Protein AF-A0A939AAA2-F1 (afdb_monomer)

Foldseek 3Di:
DWDADPVGDIDDDDDPDDACDPVHNDPPVVVLVVQCVPQCVQANPVLSVVLVVCVVVVVVDPDCVVSVVSSDRPPD

pLDDT: mean 90.99, std 8.82, range [53.34, 97.62]

Sequence (76 aa):
VSVHTKNGKVFQAEVERSSGGPDAPIPREKVIEKFRLLADPVLGLKQSTAVVERVMHLEEEPDIRELTRLIVPTHI

Secondary structure (DSSP, 8-state):
-EEE-TTS-EEE---SS-TTSTTSPPPHHHHHHHHHHHHHHHHHHHHHHHHHHHHTTGGG-S-HHHHHHHTS-S--

Structure 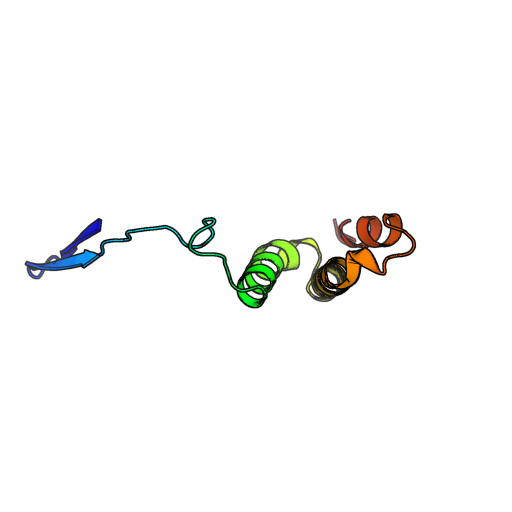(mmCIF, N/CA/C/O backbone):
data_AF-A0A939AAA2-F1
#
_entry.id   AF-A0A939AAA2-F1
#
loop_
_atom_site.group_PDB
_atom_site.id
_atom_site.type_symbol
_atom_site.label_atom_id
_atom_site.label_alt_id
_atom_site.label_comp_id
_atom_site.label_asym_id
_atom_site.label_entity_id
_atom_site.label_seq_id
_atom_site.pdbx_PDB_ins_code
_atom_site.Cartn_x
_atom_site.Cartn_y
_atom_site.Cartn_z
_atom_site.occupancy
_atom_site.B_iso_or_equiv
_atom_site.auth_seq_id
_atom_site.auth_comp_id
_atom_site.auth_asym_id
_atom_site.auth_atom_id
_atom_site.pdbx_PDB_model_num
ATOM 1 N N . VAL A 1 1 ? -19.227 0.130 19.684 1.00 88.50 1 VAL A N 1
ATOM 2 C CA . VAL A 1 1 ? -18.494 -0.699 20.675 1.00 88.50 1 VAL A CA 1
ATOM 3 C C . VAL A 1 1 ? -18.488 0.015 22.023 1.00 88.50 1 VAL A C 1
ATOM 5 O O . VAL A 1 1 ? -18.275 1.220 22.044 1.00 88.50 1 VAL A O 1
ATOM 8 N N . SER A 1 2 ? -18.720 -0.709 23.126 1.00 91.88 2 SER A N 1
ATOM 9 C CA . SER A 1 2 ? -18.622 -0.191 24.503 1.00 91.88 2 SER A CA 1
ATOM 10 C C . SER A 1 2 ? -17.617 -1.023 25.302 1.00 91.88 2 SER A C 1
ATOM 12 O O . SER A 1 2 ? -17.653 -2.251 25.231 1.00 91.88 2 SER A O 1
ATOM 14 N N . VAL A 1 3 ? -16.725 -0.369 26.048 1.00 94.94 3 VAL A N 1
ATOM 15 C CA . VAL A 1 3 ? -15.693 -1.004 26.882 1.00 94.94 3 VAL A CA 1
ATOM 16 C C . VAL A 1 3 ? -15.824 -0.512 28.318 1.00 94.94 3 VAL A C 1
ATOM 18 O O . VAL A 1 3 ? -15.802 0.691 28.569 1.00 94.94 3 VAL A O 1
ATOM 21 N N . HIS A 1 4 ? -15.919 -1.452 29.261 1.00 96.00 4 HIS A N 1
ATOM 22 C CA . HIS A 1 4 ? -16.009 -1.186 30.696 1.00 96.00 4 HIS A CA 1
ATOM 23 C C . HIS A 1 4 ? -14.697 -1.589 31.374 1.00 96.00 4 HIS A C 1
ATOM 25 O O . HIS A 1 4 ? -14.244 -2.727 31.245 1.00 96.00 4 HIS A O 1
ATOM 31 N N . THR A 1 5 ? -14.067 -0.666 32.094 1.00 95.56 5 THR A N 1
ATOM 32 C CA . THR A 1 5 ? -12.810 -0.919 32.806 1.00 95.56 5 THR A CA 1
ATOM 33 C C . THR A 1 5 ? -13.067 -1.329 34.255 1.00 95.56 5 THR A C 1
ATOM 35 O O . THR A 1 5 ? -14.098 -1.014 34.847 1.00 95.56 5 THR A O 1
ATOM 38 N N . LYS A 1 6 ? -12.089 -1.995 34.884 1.00 94.38 6 LYS A N 1
ATOM 39 C CA . LYS A 1 6 ? -12.188 -2.447 36.287 1.00 94.38 6 LYS A CA 1
ATOM 40 C C . LYS A 1 6 ? -12.382 -1.309 37.299 1.00 94.38 6 LYS A C 1
ATOM 42 O O . LYS A 1 6 ? -12.908 -1.548 38.375 1.00 94.38 6 LYS A O 1
ATOM 47 N N . ASN A 1 7 ? -11.972 -0.083 36.958 1.00 93.56 7 ASN A N 1
ATOM 48 C CA . ASN A 1 7 ? -12.217 1.115 37.771 1.00 93.56 7 ASN A CA 1
ATOM 49 C C . ASN A 1 7 ? -13.564 1.800 37.459 1.00 93.56 7 ASN A C 1
ATOM 51 O O . ASN A 1 7 ? -13.760 2.948 37.842 1.00 93.56 7 ASN A O 1
ATOM 55 N N . GLY A 1 8 ? -14.467 1.122 36.744 1.00 94.56 8 GLY A N 1
ATOM 56 C CA . GLY A 1 8 ? -15.830 1.580 36.478 1.00 94.56 8 GLY A CA 1
ATOM 57 C C . GLY A 1 8 ? -15.974 2.594 35.341 1.00 94.56 8 GLY A C 1
ATOM 58 O O . GLY A 1 8 ? -17.088 3.041 35.084 1.00 94.56 8 GLY A O 1
ATOM 59 N N . LYS A 1 9 ? -14.892 2.961 34.637 1.00 95.12 9 LYS A N 1
ATOM 60 C CA . LYS A 1 9 ? -14.997 3.857 33.475 1.00 95.12 9 LYS A CA 1
ATOM 61 C C . LYS A 1 9 ? -15.598 3.117 32.284 1.00 95.12 9 LYS A C 1
ATOM 63 O O . LYS A 1 9 ? -15.292 1.951 32.037 1.00 95.12 9 LYS A O 1
ATOM 68 N N . VAL A 1 10 ? -16.427 3.830 31.531 1.00 94.88 10 VAL A N 1
ATOM 69 C CA . VAL A 1 10 ? -17.058 3.330 30.310 1.00 94.88 10 VAL A CA 1
ATOM 70 C C . VAL A 1 10 ? -16.588 4.180 29.141 1.00 94.88 10 VAL A C 1
ATOM 72 O O . VAL A 1 10 ? -16.680 5.404 29.191 1.00 94.88 10 VAL A O 1
ATOM 75 N N . PHE A 1 11 ? -16.086 3.525 28.098 1.00 94.06 11 PHE A N 1
ATOM 76 C CA . PHE A 1 11 ? -15.710 4.152 26.836 1.00 94.06 11 PHE A CA 1
ATOM 77 C C . PHE A 1 11 ? -16.632 3.635 25.742 1.00 94.06 11 PHE A C 1
ATOM 79 O O . PHE A 1 11 ? -16.763 2.424 25.566 1.00 94.06 11 PHE A O 1
ATOM 86 N N . GLN A 1 12 ? -17.258 4.546 25.006 1.00 92.62 12 GLN A N 1
ATOM 87 C CA . GLN A 1 12 ? -18.115 4.210 23.876 1.00 92.62 12 GLN A CA 1
ATOM 88 C C . GLN A 1 12 ? -17.534 4.804 22.599 1.00 92.62 12 GLN A C 1
ATOM 90 O O . GLN A 1 12 ? -17.075 5.943 22.585 1.00 92.62 12 GLN A O 1
ATOM 95 N N . ALA A 1 13 ? -17.547 4.004 21.539 1.00 89.94 13 ALA A N 1
ATOM 96 C CA . ALA A 1 13 ? -17.201 4.423 20.193 1.00 89.94 13 ALA A CA 1
ATOM 97 C C . ALA A 1 13 ? -18.265 3.901 19.232 1.00 89.94 13 ALA A C 1
ATOM 99 O O . ALA A 1 13 ? -18.546 2.698 19.200 1.00 89.94 13 ALA A O 1
ATOM 100 N N . GLU A 1 14 ? -18.837 4.794 18.441 1.00 84.56 14 GLU A N 1
ATOM 101 C CA . GLU A 1 14 ? -19.725 4.461 17.338 1.00 84.56 14 GLU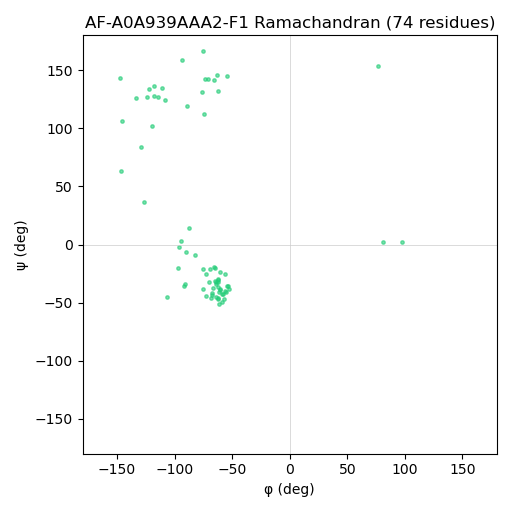 A CA 1
ATOM 102 C C . GLU A 1 14 ? -19.012 4.795 16.029 1.00 84.56 14 GLU A C 1
ATOM 104 O O . GLU A 1 14 ? -18.353 5.826 15.915 1.00 84.56 14 GLU A O 1
ATOM 109 N N . VAL A 1 15 ? -19.075 3.873 15.069 1.00 78.38 15 VAL A N 1
ATOM 110 C CA . VAL A 1 15 ? -18.489 4.048 13.740 1.00 78.38 15 VAL A CA 1
ATOM 111 C C . VAL A 1 15 ? -19.640 3.939 12.760 1.00 78.38 15 VAL A C 1
ATOM 113 O O . VAL A 1 15 ? -20.105 2.838 12.481 1.00 78.38 15 VAL A O 1
ATOM 116 N N . GLU A 1 16 ? -20.110 5.083 12.268 1.00 71.75 16 GLU A N 1
ATOM 117 C CA . GLU A 1 16 ? -21.242 5.135 11.337 1.00 71.75 16 GLU A CA 1
ATOM 118 C C . GLU A 1 16 ? -20.920 4.442 10.006 1.00 71.75 16 GLU A C 1
ATOM 120 O O . GLU A 1 16 ? -21.792 3.818 9.404 1.00 71.75 16 GLU A O 1
ATOM 125 N N . ARG A 1 17 ? -19.662 4.521 9.543 1.00 69.94 17 ARG A N 1
ATOM 126 C CA . ARG A 1 17 ? -19.178 3.847 8.329 1.00 69.94 17 ARG A CA 1
ATOM 127 C C . ARG A 1 17 ? -17.715 3.446 8.455 1.00 69.94 17 ARG A C 1
ATOM 129 O O . ARG A 1 17 ? -16.899 4.180 9.008 1.00 69.94 17 ARG A O 1
ATOM 136 N N . SER A 1 18 ? -17.369 2.295 7.890 1.00 73.62 18 SER A N 1
ATOM 137 C CA . SER A 1 18 ? -15.973 1.893 7.719 1.00 73.62 18 SER A CA 1
ATOM 138 C C . SER A 1 18 ? -15.297 2.740 6.636 1.00 73.62 18 SER A C 1
ATOM 140 O O . SER A 1 18 ? -15.905 3.049 5.610 1.00 73.62 18 SER A O 1
ATOM 142 N N . SER A 1 19 ? -14.027 3.095 6.838 1.00 74.38 19 SER A N 1
ATOM 143 C CA . SER A 1 19 ? -13.217 3.728 5.795 1.00 74.38 19 SER A CA 1
ATOM 144 C C . SER A 1 19 ? -12.982 2.762 4.626 1.00 74.38 19 SER A C 1
ATOM 146 O O . SER A 1 19 ? -12.792 1.562 4.821 1.00 74.38 19 SER A O 1
ATOM 148 N N . GLY A 1 20 ? -13.002 3.286 3.399 1.00 74.06 20 GLY A N 1
ATOM 149 C CA . GLY A 1 20 ? -12.867 2.512 2.159 1.00 74.06 20 GLY A CA 1
ATOM 150 C C . GLY A 1 20 ? -14.174 2.157 1.454 1.00 74.06 20 GLY A C 1
ATOM 151 O O . GLY A 1 20 ? -14.121 1.505 0.415 1.00 74.06 20 GLY A O 1
ATOM 152 N N . GLY A 1 21 ? -15.328 2.590 1.971 1.00 78.75 21 GLY A N 1
ATOM 153 C CA . GLY A 1 21 ? -16.592 2.544 1.230 1.00 78.75 21 GLY A CA 1
ATOM 154 C C . GLY A 1 21 ? -16.686 3.639 0.150 1.00 78.75 21 GLY A C 1
ATOM 155 O O . GLY A 1 21 ? -15.903 4.590 0.190 1.00 78.75 21 GLY A O 1
ATOM 156 N N . PRO A 1 22 ? -17.658 3.561 -0.782 1.00 77.06 22 PRO A N 1
ATOM 157 C CA . PRO A 1 22 ? -17.862 4.576 -1.826 1.00 77.06 22 PRO A CA 1
ATOM 158 C C . PRO A 1 22 ? -18.034 6.000 -1.274 1.00 77.06 22 PRO A C 1
ATOM 160 O O . PRO A 1 22 ? -17.522 6.952 -1.853 1.00 77.06 22 PRO A O 1
ATOM 163 N N . ASP A 1 23 ? -18.685 6.122 -0.113 1.00 82.69 23 ASP A N 1
ATOM 164 C CA . ASP A 1 23 ? -18.937 7.398 0.573 1.00 82.69 23 ASP A CA 1
ATOM 165 C C . ASP A 1 23 ? -17.738 7.893 1.410 1.00 82.69 23 ASP A C 1
ATOM 167 O O . ASP A 1 23 ? -17.770 8.995 1.953 1.00 82.69 23 ASP A O 1
ATOM 171 N N . ALA A 1 24 ? -16.698 7.068 1.574 1.00 82.06 24 ALA A N 1
ATOM 172 C CA . ALA A 1 24 ? -15.534 7.342 2.418 1.00 82.06 24 ALA A CA 1
ATOM 173 C C . ALA A 1 24 ? -14.255 6.717 1.820 1.00 82.06 24 ALA A C 1
ATOM 175 O O . ALA A 1 24 ? -13.670 5.811 2.429 1.00 82.06 24 ALA A O 1
ATOM 176 N N . PRO A 1 25 ? -13.821 7.150 0.620 1.00 84.62 25 PRO A N 1
ATOM 177 C CA . PRO A 1 25 ? -12.669 6.569 -0.057 1.00 84.62 25 PRO A CA 1
ATOM 178 C C . PRO A 1 25 ? -11.382 6.776 0.747 1.00 84.62 25 PRO A C 1
ATOM 180 O O . PRO A 1 25 ? -11.184 7.791 1.416 1.00 84.62 25 PRO A O 1
ATOM 183 N N . ILE A 1 26 ? -10.481 5.798 0.668 1.00 88.56 26 ILE A N 1
ATOM 184 C CA . ILE A 1 26 ? -9.167 5.893 1.307 1.00 88.56 26 ILE A CA 1
ATOM 185 C C . ILE A 1 26 ? -8.284 6.818 0.454 1.00 88.56 26 ILE A C 1
ATOM 187 O O . ILE A 1 26 ? -8.196 6.599 -0.758 1.00 88.56 26 ILE A O 1
ATOM 191 N N . PRO A 1 27 ? -7.600 7.814 1.054 1.00 91.25 27 PRO A N 1
ATOM 192 C CA . PRO A 1 27 ? -6.617 8.624 0.344 1.00 91.25 27 PRO A CA 1
ATOM 193 C C . PRO A 1 27 ? -5.555 7.752 -0.318 1.00 91.25 27 PRO A C 1
ATOM 195 O O . PRO A 1 27 ? -5.144 6.727 0.230 1.00 91.25 27 PRO A O 1
ATOM 198 N N . ARG A 1 28 ? -5.076 8.165 -1.487 1.00 91.50 28 ARG A N 1
ATOM 199 C CA . ARG A 1 28 ? -4.149 7.368 -2.292 1.00 91.50 28 ARG A CA 1
ATOM 200 C C . ARG A 1 28 ? -2.893 6.974 -1.514 1.00 91.50 28 ARG A C 1
ATOM 202 O O . ARG A 1 28 ? -2.464 5.826 -1.572 1.00 91.50 28 ARG A O 1
ATOM 209 N N . GLU A 1 29 ? -2.355 7.891 -0.725 1.00 94.75 29 GLU A N 1
ATOM 210 C CA . GLU A 1 29 ? -1.165 7.695 0.102 1.00 94.75 29 GLU A CA 1
ATOM 211 C C . GLU A 1 29 ? -1.397 6.575 1.122 1.00 94.75 29 GLU A C 1
ATOM 213 O O . GLU A 1 29 ? -0.539 5.719 1.310 1.00 94.75 29 GLU A O 1
ATOM 218 N N . LYS A 1 30 ? -2.599 6.507 1.707 1.00 94.12 30 LYS A N 1
ATOM 219 C CA . LYS A 1 30 ? -2.991 5.446 2.645 1.00 94.12 30 LYS A CA 1
ATOM 220 C C . LYS A 1 30 ? -3.167 4.094 1.954 1.00 94.12 30 LYS A C 1
ATOM 222 O O . LYS A 1 30 ? -2.870 3.062 2.556 1.00 94.12 30 LYS A O 1
ATOM 227 N N . VAL A 1 31 ? -3.604 4.077 0.693 1.00 94.81 31 VAL A N 1
ATOM 228 C CA . VAL A 1 31 ? -3.631 2.849 -0.121 1.00 94.81 31 VAL A CA 1
ATOM 229 C C . VAL A 1 31 ? -2.208 2.371 -0.428 1.00 94.81 31 VAL A C 1
ATOM 231 O O . VAL A 1 31 ? -1.928 1.184 -0.274 1.00 94.81 31 VAL A O 1
ATOM 234 N N . ILE A 1 32 ? -1.297 3.281 -0.788 1.00 96.94 32 ILE A N 1
ATOM 235 C CA . ILE A 1 32 ? 0.120 2.973 -1.044 1.00 96.94 32 ILE A CA 1
ATOM 236 C C . ILE A 1 32 ? 0.810 2.467 0.228 1.00 96.94 32 ILE A C 1
ATOM 238 O O . ILE A 1 32 ? 1.513 1.459 0.183 1.00 96.94 32 ILE A O 1
ATOM 242 N N . GLU A 1 33 ? 0.583 3.116 1.372 1.00 96.75 33 GLU A N 1
ATOM 243 C CA . GLU A 1 33 ? 1.079 2.658 2.676 1.00 96.75 33 GLU A CA 1
ATOM 244 C C . GLU A 1 33 ? 0.591 1.237 2.989 1.00 96.75 33 GLU A C 1
ATOM 246 O O . GLU A 1 33 ? 1.391 0.374 3.353 1.00 96.75 33 GLU A O 1
ATOM 251 N N . LYS A 1 34 ? -0.709 0.963 2.793 1.00 96.19 34 LYS A N 1
ATOM 252 C CA . LYS A 1 34 ? -1.285 -0.376 2.985 1.00 96.19 34 LYS A CA 1
ATOM 253 C C . LYS A 1 34 ? -0.666 -1.402 2.037 1.00 96.19 34 LYS A C 1
ATOM 255 O O . LYS A 1 34 ? -0.413 -2.528 2.455 1.00 96.19 34 LYS A O 1
ATOM 260 N N . PHE A 1 35 ? -0.429 -1.034 0.779 1.00 97.31 35 PHE A N 1
ATOM 261 C CA . PHE A 1 35 ? 0.236 -1.906 -0.183 1.00 97.31 35 PHE A CA 1
ATOM 262 C C . PHE A 1 35 ? 1.655 -2.257 0.280 1.00 97.31 35 PHE A C 1
ATOM 264 O O . PHE A 1 35 ? 1.972 -3.439 0.373 1.00 97.31 35 PHE A O 1
ATOM 271 N N . ARG A 1 36 ? 2.478 -1.263 0.645 1.00 97.06 36 ARG A N 1
ATOM 272 C CA . ARG A 1 36 ? 3.853 -1.488 1.130 1.00 97.06 36 ARG A CA 1
ATOM 273 C C . ARG A 1 36 ? 3.889 -2.372 2.374 1.00 97.06 36 ARG A C 1
ATOM 275 O O . ARG A 1 36 ? 4.655 -3.326 2.412 1.00 97.06 36 ARG A O 1
ATOM 282 N N . LEU A 1 37 ? 2.985 -2.146 3.333 1.00 97.62 37 LEU A N 1
ATOM 283 C CA . LEU A 1 37 ? 2.864 -2.986 4.533 1.00 97.62 37 LEU A CA 1
ATOM 284 C C . LEU A 1 37 ? 2.711 -4.483 4.200 1.00 97.62 37 LEU A C 1
ATOM 286 O O . LEU A 1 37 ? 3.216 -5.330 4.933 1.00 97.62 37 LEU A O 1
ATOM 290 N N . LEU A 1 38 ? 2.004 -4.806 3.115 1.00 97.31 38 LEU A N 1
ATOM 291 C CA . LEU A 1 38 ? 1.726 -6.182 2.700 1.00 97.31 38 LEU A CA 1
ATOM 292 C C . LEU A 1 38 ? 2.770 -6.735 1.721 1.00 97.31 38 LEU A C 1
ATOM 294 O O . LEU A 1 38 ? 3.071 -7.925 1.760 1.00 97.31 38 LEU A O 1
ATOM 298 N N . ALA A 1 39 ? 3.300 -5.892 0.835 1.00 96.75 39 ALA A N 1
ATOM 299 C CA . ALA A 1 39 ? 4.170 -6.299 -0.263 1.00 96.75 39 ALA A CA 1
ATOM 300 C C . ALA A 1 39 ? 5.659 -6.289 0.107 1.00 96.75 39 ALA A C 1
ATOM 302 O O . ALA A 1 39 ? 6.400 -7.149 -0.368 1.00 96.75 39 ALA A O 1
ATOM 303 N N . ASP A 1 40 ? 6.106 -5.362 0.961 1.00 96.62 40 ASP A N 1
ATOM 304 C CA . ASP A 1 40 ? 7.516 -5.236 1.351 1.00 96.62 40 ASP A CA 1
ATOM 305 C C . ASP A 1 40 ? 8.090 -6.533 1.953 1.00 96.62 40 ASP A C 1
ATOM 307 O O . ASP A 1 40 ? 9.211 -6.885 1.585 1.00 96.62 40 ASP A O 1
ATOM 311 N N . PRO A 1 41 ? 7.367 -7.300 2.801 1.00 96.00 41 PRO A N 1
ATOM 312 C CA . PRO A 1 41 ? 7.882 -8.560 3.344 1.00 96.00 41 PRO A CA 1
ATOM 313 C C . PRO A 1 41 ? 8.106 -9.664 2.301 1.00 96.00 41 PRO A C 1
ATOM 315 O O . PRO A 1 41 ? 8.819 -10.622 2.584 1.00 96.00 41 PRO A O 1
ATOM 318 N N . VAL A 1 42 ? 7.481 -9.559 1.125 1.00 96.12 42 VAL A N 1
ATOM 319 C CA . VAL A 1 42 ? 7.499 -10.600 0.085 1.00 96.12 42 VAL A CA 1
ATOM 320 C C . VAL A 1 42 ? 8.389 -10.201 -1.091 1.00 96.12 42 VAL A C 1
ATOM 322 O O . VAL A 1 42 ? 9.178 -11.007 -1.572 1.00 96.12 42 VAL A O 1
ATOM 325 N N . LEU A 1 43 ? 8.272 -8.958 -1.559 1.00 95.69 43 LEU A N 1
ATOM 326 C CA . LEU A 1 43 ? 9.004 -8.442 -2.722 1.00 95.69 43 LEU A CA 1
ATOM 327 C C . LEU A 1 43 ? 10.269 -7.666 -2.321 1.00 95.69 43 LEU A C 1
ATOM 329 O O . LEU A 1 43 ? 11.184 -7.469 -3.120 1.00 95.69 43 LEU A O 1
ATOM 333 N N . GLY A 1 44 ? 10.338 -7.199 -1.075 1.00 95.88 44 GLY A N 1
ATOM 334 C CA . GLY A 1 44 ? 11.337 -6.234 -0.638 1.00 95.88 44 GLY A CA 1
ATOM 335 C C . GLY A 1 44 ? 11.018 -4.810 -1.102 1.00 95.88 44 GLY A C 1
ATOM 336 O O . GLY A 1 44 ? 10.384 -4.578 -2.134 1.00 95.88 44 GLY A O 1
ATOM 337 N N . LEU A 1 45 ? 11.525 -3.835 -0.340 1.00 95.38 45 LEU A N 1
ATOM 338 C CA . LEU A 1 45 ? 11.235 -2.403 -0.504 1.00 95.38 45 LEU A CA 1
ATOM 339 C C . LEU A 1 45 ? 11.476 -1.878 -1.929 1.00 95.38 45 LEU A C 1
ATOM 341 O O . LEU A 1 45 ? 10.732 -1.035 -2.430 1.00 95.38 45 LEU A O 1
ATOM 345 N N . LYS A 1 46 ? 12.536 -2.351 -2.592 1.00 95.50 46 LYS A N 1
ATOM 346 C CA . LYS A 1 46 ? 12.898 -1.882 -3.935 1.00 95.50 46 LYS A CA 1
ATOM 347 C C . LYS A 1 46 ? 11.867 -2.314 -4.979 1.00 95.50 46 LYS A C 1
ATOM 349 O O . LYS A 1 46 ? 11.465 -1.499 -5.805 1.00 95.50 46 LYS A O 1
ATOM 354 N N . GLN A 1 47 ? 11.451 -3.580 -4.952 1.00 95.81 47 GLN A N 1
ATOM 355 C CA . GLN A 1 47 ? 10.493 -4.109 -5.925 1.00 95.81 47 GLN A CA 1
ATOM 356 C C . GLN A 1 47 ? 9.092 -3.569 -5.661 1.00 95.81 47 GLN A C 1
ATOM 358 O O . GLN A 1 47 ? 8.444 -3.104 -6.592 1.00 95.81 47 GLN A O 1
ATOM 363 N N . SER A 1 48 ? 8.649 -3.541 -4.402 1.00 96.94 48 SER A N 1
ATOM 364 C CA . SER A 1 48 ? 7.346 -2.973 -4.045 1.00 96.94 48 SER A CA 1
ATOM 365 C C . SER A 1 48 ?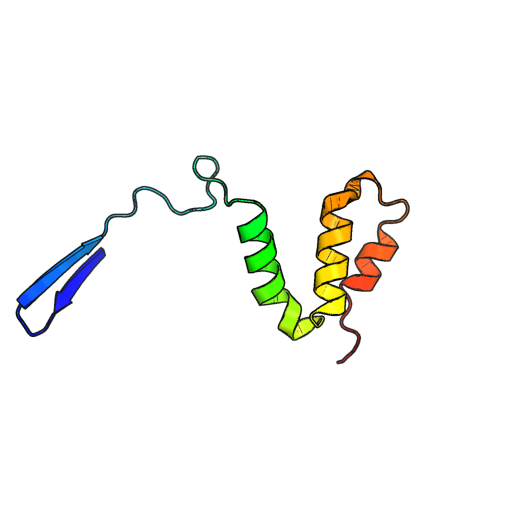 7.238 -1.488 -4.420 1.00 96.94 48 SER A C 1
ATOM 367 O O . SER A 1 48 ? 6.203 -1.061 -4.929 1.00 96.94 48 SER A O 1
ATOM 369 N N . THR A 1 49 ? 8.310 -0.703 -4.260 1.00 96.88 49 THR A N 1
ATOM 370 C CA . THR A 1 49 ? 8.349 0.699 -4.716 1.00 96.88 49 THR A CA 1
ATOM 371 C C . THR A 1 49 ? 8.198 0.800 -6.233 1.00 96.88 49 THR A C 1
ATOM 373 O O . THR A 1 49 ? 7.361 1.568 -6.700 1.00 96.88 49 THR A O 1
ATOM 376 N N . ALA A 1 50 ? 8.922 -0.025 -6.997 1.00 96.25 50 ALA A N 1
ATOM 377 C CA . ALA A 1 50 ? 8.809 -0.050 -8.457 1.00 96.25 50 ALA A CA 1
ATOM 378 C C . ALA A 1 50 ? 7.401 -0.463 -8.932 1.00 96.25 50 ALA A C 1
ATOM 380 O O . ALA A 1 50 ? 6.893 0.078 -9.911 1.00 96.25 50 ALA A O 1
ATOM 381 N N . VAL A 1 51 ? 6.740 -1.389 -8.226 1.00 97.00 51 VAL A N 1
ATOM 382 C CA . VAL A 1 51 ? 5.345 -1.767 -8.509 1.00 97.00 51 VAL A CA 1
ATOM 383 C C . VAL A 1 51 ? 4.408 -0.576 -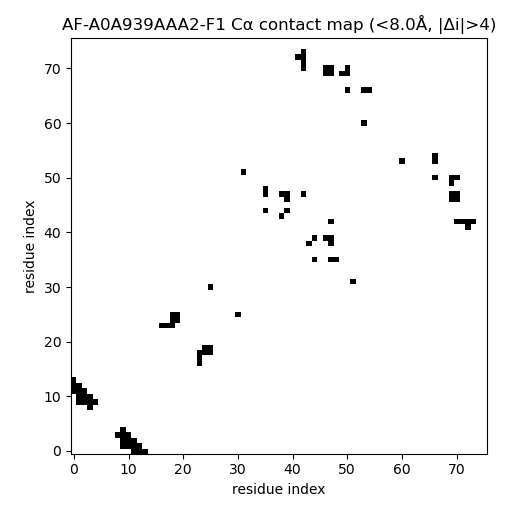8.312 1.00 97.00 51 VAL A C 1
ATOM 385 O O . VAL A 1 51 ? 3.587 -0.308 -9.187 1.00 97.00 51 VAL A O 1
ATOM 388 N N . VAL A 1 52 ? 4.539 0.163 -7.202 1.00 97.56 52 VAL A N 1
ATOM 389 C CA . VAL A 1 52 ? 3.725 1.366 -6.952 1.00 97.56 52 VAL A CA 1
ATOM 390 C C . VAL A 1 52 ? 3.921 2.387 -8.065 1.00 97.56 52 VAL A C 1
ATOM 392 O O . VAL A 1 52 ? 2.935 2.862 -8.617 1.00 97.56 52 VAL A O 1
ATOM 395 N N . GLU A 1 53 ? 5.166 2.705 -8.419 1.00 96.31 53 GLU A N 1
ATOM 396 C CA . GLU A 1 53 ? 5.463 3.706 -9.450 1.00 96.31 53 GLU A CA 1
ATOM 397 C C . GLU A 1 53 ? 4.833 3.360 -10.803 1.00 96.31 53 GLU A C 1
ATOM 399 O O . GLU A 1 53 ? 4.241 4.234 -11.434 1.00 96.31 53 GLU A O 1
ATOM 404 N N . ARG A 1 54 ? 4.887 2.090 -11.223 1.00 96.31 54 ARG A N 1
ATOM 405 C CA . ARG A 1 54 ? 4.320 1.664 -12.512 1.00 96.31 54 ARG A CA 1
ATOM 406 C C . ARG A 1 54 ? 2.805 1.560 -12.507 1.00 96.31 54 ARG A C 1
ATOM 408 O O . ARG A 1 54 ? 2.175 1.951 -13.475 1.00 96.31 54 ARG A O 1
ATOM 415 N N . VAL A 1 55 ? 2.198 1.082 -11.420 1.00 96.50 55 VAL A N 1
ATOM 416 C CA . VAL A 1 55 ? 0.728 1.059 -11.293 1.00 96.50 55 VAL A CA 1
ATOM 417 C C . VAL A 1 55 ? 0.156 2.480 -11.281 1.00 96.50 55 VAL A C 1
ATOM 419 O O . VAL A 1 55 ? -0.950 2.709 -11.762 1.00 96.50 55 VAL A O 1
ATOM 422 N N . MET A 1 56 ? 0.911 3.438 -10.744 1.00 95.69 56 MET A N 1
ATOM 423 C CA . MET A 1 56 ? 0.542 4.852 -10.712 1.00 95.69 56 MET A CA 1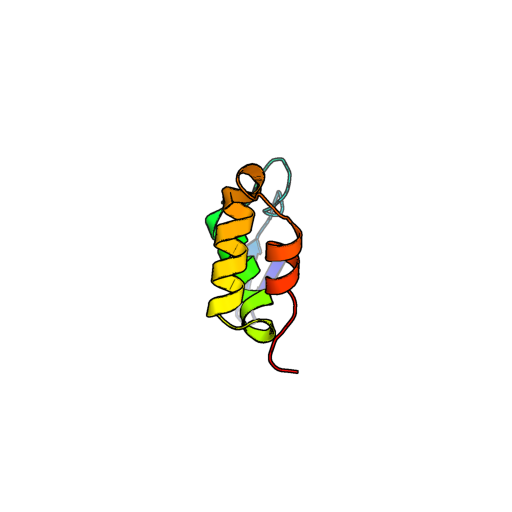
ATOM 424 C C . MET A 1 56 ? 0.556 5.540 -12.081 1.00 95.69 56 MET A C 1
ATOM 426 O O . MET A 1 56 ? -0.106 6.565 -12.206 1.00 95.69 56 MET A O 1
ATOM 430 N N . HIS A 1 57 ? 1.272 4.974 -13.056 1.00 95.81 57 HIS A N 1
ATOM 431 C CA . HIS A 1 57 ? 1.381 5.450 -14.441 1.00 95.81 57 HIS A CA 1
ATOM 432 C C . HIS A 1 57 ? 1.031 4.314 -15.417 1.00 95.81 57 HIS A C 1
ATOM 434 O O . HIS A 1 57 ? 1.673 4.131 -16.450 1.00 95.81 57 HIS A O 1
ATOM 440 N N . LEU A 1 58 ? 0.056 3.475 -15.052 1.00 95.62 58 LEU A N 1
ATOM 441 C CA . LEU A 1 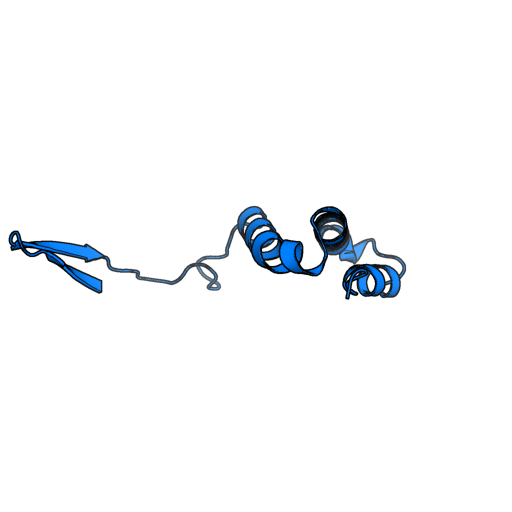58 ? -0.269 2.252 -15.789 1.00 95.62 58 LEU A CA 1
ATOM 442 C C . LEU A 1 58 ? -0.739 2.548 -17.219 1.00 95.62 58 LEU A C 1
ATOM 444 O O . LEU A 1 58 ? -0.524 1.748 -18.124 1.00 95.62 58 LEU A O 1
ATOM 448 N N . GLU A 1 59 ? -1.375 3.695 -17.425 1.00 96.56 59 GLU A N 1
ATOM 449 C CA . GLU A 1 59 ? -1.808 4.198 -18.725 1.00 96.56 59 GLU A CA 1
ATOM 450 C C . GLU A 1 59 ? -0.645 4.509 -19.679 1.00 96.56 59 GLU A C 1
ATOM 452 O O . GLU A 1 59 ? -0.845 4.538 -20.893 1.00 96.56 59 GLU A O 1
ATOM 457 N N . GLU A 1 60 ? 0.562 4.703 -19.145 1.00 96.06 60 GLU A N 1
ATOM 458 C CA . GLU A 1 60 ? 1.791 4.955 -19.901 1.00 96.06 60 GLU A CA 1
ATOM 459 C C . GLU A 1 60 ? 2.603 3.671 -20.129 1.00 96.06 60 GLU A C 1
ATOM 461 O O . GLU A 1 60 ? 3.639 3.707 -20.793 1.00 96.06 60 GLU A O 1
ATOM 466 N N . GLU A 1 61 ? 2.155 2.528 -19.597 1.00 94.94 61 GLU A N 1
ATOM 467 C CA . GLU A 1 61 ? 2.892 1.269 -19.644 1.00 94.94 61 GLU A CA 1
ATOM 468 C C . GLU A 1 61 ? 2.841 0.633 -21.049 1.00 94.94 61 GLU A C 1
ATOM 470 O O . GLU A 1 61 ? 1.785 0.148 -21.469 1.00 94.94 61 GLU A O 1
ATOM 475 N N . PRO A 1 62 ? 3.968 0.556 -21.787 1.00 93.19 62 PRO A N 1
ATOM 476 C CA . PRO A 1 62 ? 3.977 -0.013 -23.134 1.00 93.19 62 PRO A CA 1
ATOM 477 C C . PRO A 1 62 ? 3.820 -1.539 -23.151 1.00 93.19 62 PRO A C 1
ATOM 479 O O . PRO A 1 62 ? 3.377 -2.098 -24.155 1.00 93.19 62 PRO A O 1
ATOM 482 N N . ASP A 1 63 ? 4.207 -2.230 -22.072 1.00 95.94 63 ASP A N 1
ATOM 483 C CA . ASP A 1 63 ? 4.122 -3.685 -21.976 1.00 95.94 63 ASP A CA 1
ATOM 484 C C . ASP A 1 63 ? 3.801 -4.140 -20.550 1.00 95.94 63 ASP A C 1
ATOM 486 O O . ASP A 1 63 ? 4.661 -4.199 -19.669 1.00 95.94 63 ASP A O 1
ATOM 490 N N . ILE A 1 64 ? 2.561 -4.590 -20.346 1.00 94.62 64 ILE A N 1
ATOM 491 C CA . ILE A 1 64 ? 2.086 -5.084 -19.049 1.00 94.62 64 ILE A CA 1
ATOM 492 C C . ILE A 1 64 ? 2.940 -6.229 -18.485 1.00 94.62 64 ILE A C 1
ATOM 494 O O . ILE A 1 64 ? 3.011 -6.413 -17.267 1.00 94.62 64 ILE A O 1
ATOM 498 N N . ARG A 1 65 ? 3.636 -6.994 -19.339 1.00 95.62 65 ARG A N 1
ATOM 499 C CA . ARG A 1 65 ? 4.506 -8.092 -18.896 1.00 95.62 65 ARG A CA 1
ATOM 500 C C . ARG A 1 65 ? 5.647 -7.579 -18.023 1.00 95.62 65 ARG A C 1
ATOM 502 O O . ARG A 1 65 ? 6.081 -8.294 -17.121 1.00 95.62 65 ARG A O 1
ATOM 509 N N . GLU A 1 66 ? 6.096 -6.348 -18.238 1.00 93.62 66 GLU A N 1
ATOM 510 C CA . GLU A 1 66 ? 7.128 -5.731 -17.415 1.00 93.62 66 GLU A CA 1
ATOM 511 C C . GLU A 1 66 ? 6.653 -5.475 -15.977 1.00 93.62 66 GLU A C 1
ATOM 513 O O . GLU A 1 66 ? 7.408 -5.705 -15.032 1.00 93.62 66 GLU A O 1
ATOM 518 N N . LEU A 1 67 ? 5.386 -5.093 -15.782 1.00 94.62 67 LEU A N 1
ATOM 519 C CA . LEU A 1 67 ? 4.788 -5.022 -14.447 1.00 94.62 67 LEU A CA 1
ATOM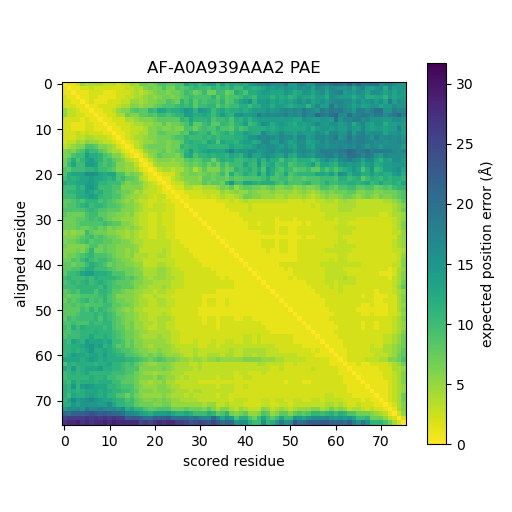 520 C C . LEU A 1 67 ? 4.639 -6.420 -13.833 1.00 94.62 67 LEU A C 1
ATOM 522 O O . LEU A 1 67 ? 4.964 -6.616 -12.663 1.00 94.62 67 LEU A O 1
ATOM 526 N N . THR A 1 68 ? 4.209 -7.416 -14.616 1.00 94.31 68 THR A N 1
ATOM 527 C CA . THR A 1 68 ? 4.057 -8.788 -14.093 1.00 94.31 68 THR A CA 1
ATOM 528 C C . THR A 1 68 ? 5.379 -9.399 -13.625 1.00 94.31 68 THR A C 1
ATOM 530 O O . THR A 1 68 ? 5.394 -10.147 -12.653 1.00 94.31 68 THR A O 1
ATOM 533 N N . ARG A 1 69 ? 6.507 -9.045 -14.256 1.00 94.12 69 ARG A N 1
ATOM 534 C CA . ARG A 1 69 ? 7.842 -9.475 -13.816 1.00 94.12 69 ARG A CA 1
ATOM 535 C C . ARG A 1 69 ? 8.221 -8.911 -12.446 1.00 94.12 69 ARG A C 1
ATOM 537 O O . ARG A 1 69 ? 8.929 -9.582 -11.704 1.00 94.12 69 ARG A O 1
ATOM 544 N N . LEU A 1 70 ? 7.747 -7.712 -12.101 1.00 92.81 70 LEU A N 1
ATOM 545 C CA . LEU A 1 70 ? 8.061 -7.050 -10.828 1.00 92.81 70 LEU A CA 1
ATOM 546 C C . LEU A 1 70 ? 7.326 -7.640 -9.620 1.00 92.81 70 LEU A C 1
ATOM 548 O O . LEU A 1 70 ? 7.770 -7.439 -8.494 1.00 92.81 70 LEU A O 1
ATOM 552 N N . ILE A 1 71 ? 6.215 -8.347 -9.835 1.00 93.38 71 ILE A N 1
ATOM 553 C CA . ILE A 1 71 ? 5.423 -8.953 -8.751 1.00 93.38 71 ILE A CA 1
ATOM 554 C C . ILE A 1 71 ? 5.799 -10.415 -8.474 1.00 93.38 71 ILE A C 1
ATOM 556 O O . ILE A 1 71 ? 5.182 -11.054 -7.624 1.00 93.38 71 ILE A O 1
ATOM 560 N N . VAL A 1 72 ? 6.804 -10.949 -9.176 1.00 94.00 72 VAL A N 1
ATOM 561 C CA . VAL A 1 72 ? 7.381 -12.267 -8.894 1.00 94.00 72 VAL A CA 1
ATOM 562 C C . VAL A 1 72 ? 8.514 -12.098 -7.873 1.00 94.00 72 VAL A C 1
ATOM 564 O O . VAL A 1 72 ? 9.499 -11.42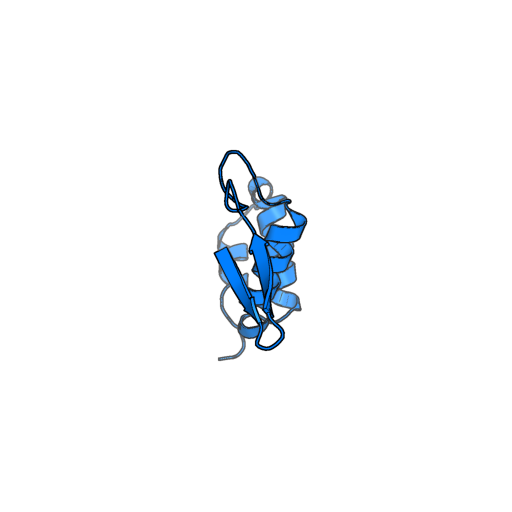2 -8.179 1.00 94.00 72 VAL A O 1
ATOM 567 N N . PRO A 1 73 ? 8.428 -12.714 -6.680 1.00 89.88 73 PRO A N 1
ATOM 568 C CA . PRO A 1 73 ? 9.484 -12.610 -5.680 1.00 89.88 73 PRO A CA 1
ATOM 569 C C . PRO A 1 73 ? 10.795 -13.205 -6.204 1.00 89.88 73 PRO A C 1
ATOM 571 O O . PRO A 1 73 ? 10.819 -14.311 -6.738 1.00 89.88 73 PRO A O 1
ATOM 574 N N . THR A 1 74 ? 11.902 -12.478 -6.056 1.00 77.06 74 THR A N 1
ATOM 575 C CA . THR A 1 74 ? 13.226 -12.914 -6.556 1.00 77.06 74 THR A CA 1
ATOM 576 C C . THR A 1 74 ? 14.025 -13.725 -5.525 1.00 77.06 74 THR A C 1
ATOM 578 O O . THR A 1 74 ? 15.078 -14.273 -5.842 1.00 77.06 74 THR A O 1
ATOM 581 N N . HIS A 1 75 ? 13.519 -13.831 -4.296 1.00 64.75 75 HIS A N 1
ATOM 582 C CA . HIS A 1 75 ? 14.141 -14.563 -3.197 1.00 64.75 75 HIS A CA 1
ATOM 583 C C . HIS A 1 75 ? 13.110 -15.511 -2.567 1.00 64.75 75 HIS A C 1
ATOM 585 O O . HIS A 1 75 ? 12.454 -15.147 -1.593 1.00 64.75 75 HIS A O 1
ATOM 591 N N . ILE A 1 76 ? 12.939 -16.698 -3.155 1.00 53.34 76 ILE A N 1
ATOM 592 C CA . ILE A 1 76 ? 12.238 -17.839 -2.543 1.00 53.34 76 ILE A CA 1
ATOM 593 C C . ILE A 1 76 ? 13.229 -18.993 -2.455 1.00 53.34 76 ILE A C 1
ATOM 595 O O . ILE A 1 76 ? 13.924 -19.223 -3.472 1.00 53.34 76 ILE A O 1
#

Nearest PD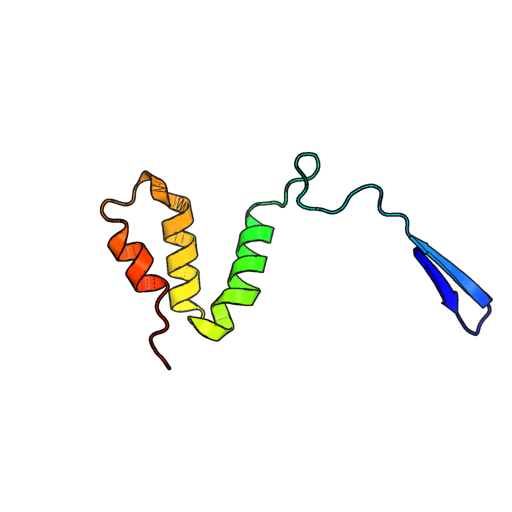B structures (foldseek):
  7br9-assembly1_B  TM=8.528E-01  e=1.716E-02  Mus musculus
  6r6u-assembly1_B  TM=8.382E-01  e=4.203E-02  Homo sapiens
  7br9-assembly1_A  TM=8.513E-01  e=4.825E-02  Mus musculus
  6r6t-assembly1_B  TM=8.385E-01  e=5.169E-02  Mus musculus
  6r6t-assembly1_A  TM=8.434E-01  e=1.182E-01  Mus musculus

Solvent-accessible surface area (backbone atoms only — not comparable to full-atom values): 4829 Å² total; per-residue (Å²): 93,78,49,78,46,98,89,72,49,75,49,76,51,84,76,96,68,68,82,60,40,94,94,35,66,65,55,68,67,58,51,51,51,53,47,45,72,66,35,27,87,61,49,32,65,70,38,39,49,54,50,53,57,45,66,76,44,48,92,73,56,90,51,69,66,62,59,59,58,51,75,52,58,91,80,126

Mean predicted aligned error: 6.49 Å

Radius of gyration: 19.52 Å; Cα contacts (8 Å, |Δi|>4): 48; chains: 1; bounding box: 35×26×61 Å